Protein AF-A0A6A4ZD54-F1 (afdb_monomer)

Radius of gyration: 16.44 Å; Cα contacts (8 Å, |Δi|>4): 125; chains: 1; bounding box: 38×32×48 Å

Foldseek 3Di:
DFAFADDDDDVVVVVLAPADPPGHHDDDPDDDDALVNVVCCCVVPVVVPDDPPDADEAAPDPSCPDPSNCVSDVVRHHYDHDPQLVVQLVVVVVVDDDQAPDPVGRPDNDPNSVVRVSNVSSVVSVVVCDPVNVVVVVPD

Structure (mmCIF, N/CA/C/O backbone):
data_AF-A0A6A4ZD54-F1
#
_entry.id   AF-A0A6A4ZD54-F1
#
loop_
_atom_site.group_PDB
_atom_site.id
_atom_site.type_symbol
_atom_site.label_atom_id
_atom_site.label_alt_id
_atom_site.label_comp_id
_atom_site.label_asym_id
_atom_site.label_entity_id
_atom_site.label_seq_id
_atom_site.pdbx_PDB_ins_code
_atom_site.Cartn_x
_atom_site.Cartn_y
_atom_site.Cartn_z
_atom_site.occupancy
_atom_site.B_iso_or_equiv
_atom_site.auth_seq_id
_atom_site.auth_comp_id
_atom_site.auth_asym_id
_atom_site.auth_atom_id
_atom_site.pdbx_PDB_model_num
ATOM 1 N N . MET A 1 1 ? 8.271 -0.211 1.910 1.00 31.30 1 MET A N 1
ATOM 2 C CA . MET A 1 1 ? 7.061 -1.057 1.843 1.00 31.30 1 MET A CA 1
ATOM 3 C C . MET A 1 1 ? 5.925 -0.079 1.634 1.00 31.30 1 MET A C 1
ATOM 5 O O . MET A 1 1 ? 5.915 0.929 2.324 1.00 31.30 1 MET A O 1
ATOM 9 N N . MET A 1 2 ? 5.174 -0.235 0.547 1.00 34.56 2 MET A N 1
ATOM 10 C CA . MET A 1 2 ? 4.341 0.825 -0.019 1.00 34.56 2 MET A CA 1
ATOM 11 C C . MET A 1 2 ? 2.8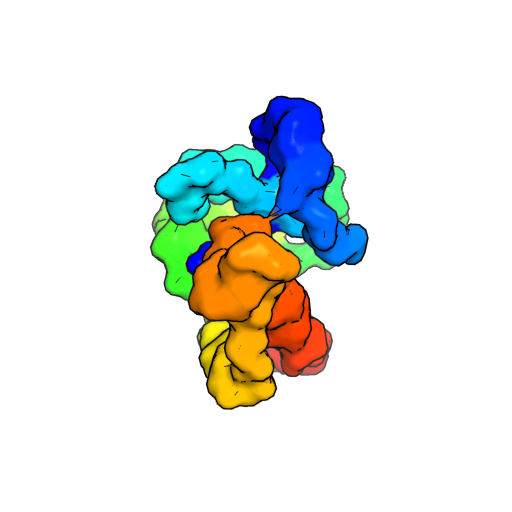70 0.451 0.158 1.00 34.56 2 MET A C 1
ATOM 13 O O . MET A 1 2 ? 2.451 -0.609 -0.298 1.00 34.56 2 MET A O 1
ATOM 17 N N . THR A 1 3 ? 2.119 1.305 0.832 1.00 33.75 3 THR A N 1
ATOM 18 C CA . THR A 1 3 ? 0.657 1.266 0.986 1.00 33.75 3 THR A CA 1
ATOM 19 C C . THR A 1 3 ? 0.096 2.528 0.331 1.00 33.75 3 THR A C 1
ATOM 21 O O . THR A 1 3 ? 0.814 3.505 0.122 1.00 33.75 3 THR A O 1
ATOM 24 N N . TRP A 1 4 ? -1.144 2.493 -0.148 1.00 48.12 4 TRP A N 1
ATOM 25 C CA . TRP A 1 4 ? -1.453 3.129 -1.430 1.00 48.12 4 TRP A CA 1
ATOM 26 C C . TRP A 1 4 ? -2.820 3.888 -1.595 1.00 48.12 4 TRP A C 1
ATOM 28 O O . TRP A 1 4 ? -3.839 3.221 -1.674 1.00 48.12 4 TRP A O 1
ATOM 38 N N . ILE A 1 5 ? -2.862 5.243 -1.719 1.00 35.62 5 ILE A N 1
ATOM 39 C CA . ILE A 1 5 ? -4.019 6.069 -2.175 1.00 35.62 5 ILE A CA 1
ATOM 40 C C . ILE A 1 5 ? -3.630 7.327 -2.953 1.00 35.62 5 ILE A C 1
ATOM 42 O O . ILE A 1 5 ? -2.582 7.938 -2.772 1.00 35.62 5 ILE A O 1
ATOM 46 N N . LYS A 1 6 ? -4.564 7.711 -3.815 1.00 34.91 6 LYS A N 1
ATOM 47 C CA . LYS A 1 6 ? -4.494 8.749 -4.830 1.00 34.91 6 LYS A CA 1
ATOM 48 C C . LYS A 1 6 ? -4.608 10.139 -4.214 1.00 34.91 6 LYS A C 1
ATOM 50 O O . LYS A 1 6 ? -5.627 10.406 -3.610 1.00 34.91 6 LYS A O 1
ATOM 55 N N . LEU A 1 7 ? -3.659 11.037 -4.479 1.00 30.11 7 LEU A N 1
ATOM 56 C CA . LEU A 1 7 ? -3.947 12.462 -4.692 1.00 30.11 7 LEU A CA 1
ATOM 57 C C . LEU A 1 7 ? -2.783 13.150 -5.418 1.00 30.11 7 LEU A C 1
ATOM 59 O O . LEU A 1 7 ? -1.619 12.961 -5.077 1.00 30.11 7 LEU A O 1
ATOM 63 N N . ASN A 1 8 ? -3.139 13.933 -6.441 1.00 34.09 8 ASN A N 1
ATOM 64 C CA . ASN A 1 8 ? -2.266 14.736 -7.304 1.00 34.09 8 ASN A CA 1
ATOM 65 C C . ASN A 1 8 ? -1.081 14.005 -7.958 1.00 34.09 8 ASN A C 1
ATOM 67 O O . ASN A 1 8 ? 0.076 14.206 -7.593 1.00 34.09 8 ASN A O 1
ATOM 71 N N . GLN A 1 9 ? -1.354 13.264 -9.035 1.00 40.78 9 GLN A N 1
ATOM 72 C CA . GLN A 1 9 ? -0.325 12.983 -10.037 1.00 40.78 9 GLN A CA 1
ATOM 73 C C . GLN A 1 9 ? -0.596 13.784 -11.307 1.00 40.78 9 GLN A C 1
ATOM 75 O O . GLN A 1 9 ? -1.717 13.819 -11.802 1.00 40.78 9 GLN A O 1
ATOM 80 N N . ARG A 1 10 ? 0.453 14.447 -11.802 1.00 43.97 10 ARG A N 1
ATOM 81 C CA . ARG A 1 10 ? 0.488 15.073 -13.127 1.00 43.97 10 ARG A CA 1
ATOM 82 C C . ARG A 1 10 ? 0.284 13.978 -14.182 1.00 43.97 10 ARG A C 1
ATOM 84 O O . ARG A 1 10 ? 0.855 12.898 -14.034 1.00 43.97 10 ARG A O 1
ATOM 91 N N . ASP A 1 11 ? -0.462 14.268 -15.245 1.00 45.03 11 ASP A N 1
ATOM 92 C CA . ASP A 1 11 ? -0.925 13.284 -16.243 1.00 45.03 11 ASP A CA 1
ATOM 93 C C . ASP A 1 11 ? 0.180 12.394 -16.851 1.00 45.03 11 ASP A C 1
ATOM 95 O O . ASP A 1 11 ? -0.068 11.255 -17.239 1.00 45.03 11 ASP A O 1
ATOM 99 N N . TRP A 1 12 ? 1.434 12.854 -16.872 1.00 46.16 12 TRP A N 1
ATOM 100 C CA . TRP A 1 12 ? 2.569 12.077 -17.381 1.00 46.16 12 TRP A CA 1
ATOM 101 C C . TRP A 1 12 ? 2.971 10.877 -16.501 1.00 46.16 12 TRP A C 1
ATOM 103 O O . TRP A 1 12 ? 3.551 9.927 -17.019 1.00 46.16 12 TRP A O 1
ATOM 113 N N . LEU A 1 13 ? 2.652 10.872 -15.200 1.00 44.47 13 LEU A N 1
ATOM 114 C CA . LEU A 1 13 ? 2.904 9.724 -14.310 1.00 44.47 13 LEU A CA 1
ATOM 115 C C . LEU A 1 13 ? 1.871 8.604 -14.503 1.00 44.47 13 LEU A C 1
ATOM 117 O O . LEU A 1 13 ? 2.214 7.430 -14.358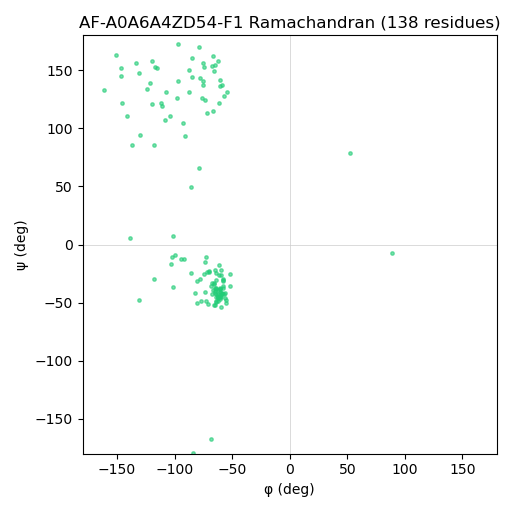 1.00 44.47 13 LEU A O 1
ATOM 121 N N . LEU A 1 14 ? 0.640 8.955 -14.896 1.00 46.19 14 LEU A N 1
ATOM 122 C CA . LEU A 1 14 ? -0.418 7.999 -15.244 1.00 46.19 14 LEU A CA 1
ATOM 123 C C . LEU A 1 14 ? -0.086 7.228 -16.529 1.00 46.19 14 LEU A C 1
ATOM 125 O O . LEU A 1 14 ? -0.378 6.040 -16.618 1.00 46.19 14 LEU A O 1
ATOM 129 N N . ASN A 1 15 ? 0.601 7.869 -17.481 1.00 46.91 15 ASN A N 1
ATOM 130 C CA . ASN A 1 15 ? 1.096 7.207 -18.693 1.00 46.91 15 ASN A CA 1
ATOM 131 C C . ASN A 1 15 ? 2.304 6.285 -18.440 1.00 46.91 15 ASN A C 1
ATOM 133 O O . ASN A 1 15 ? 2.629 5.472 -19.300 1.00 46.91 15 ASN A O 1
ATOM 137 N N . TYR A 1 16 ? 2.971 6.394 -17.283 1.00 46.47 16 TYR A N 1
ATOM 138 C CA . TYR A 1 16 ? 4.208 5.659 -16.990 1.00 46.47 16 TYR A CA 1
ATOM 139 C C . TYR A 1 16 ? 4.015 4.457 -16.052 1.00 46.47 16 TYR A C 1
ATOM 141 O O . TYR A 1 16 ? 4.907 3.619 -15.963 1.00 46.47 16 TYR A O 1
ATOM 149 N N . LEU A 1 17 ? 2.897 4.359 -15.324 1.00 54.22 17 LEU A N 1
ATOM 150 C CA . LEU A 1 17 ? 2.666 3.323 -14.309 1.00 54.22 17 LEU A CA 1
ATOM 151 C C . LEU A 1 17 ? 1.303 2.639 -14.515 1.00 54.22 17 LEU A C 1
ATOM 153 O O . LEU A 1 17 ? 0.279 3.082 -14.002 1.00 54.22 17 LEU A O 1
ATOM 157 N N . THR A 1 18 ? 1.296 1.516 -15.233 1.00 64.25 18 THR A N 1
ATOM 158 C CA . THR A 1 18 ? 0.124 0.645 -15.439 1.00 64.25 18 THR A CA 1
ATOM 159 C C . THR A 1 18 ? -0.131 -0.252 -14.226 1.00 64.25 18 THR A C 1
ATOM 161 O O . THR A 1 18 ? 0.061 -1.467 -14.270 1.00 64.25 18 THR A O 1
ATOM 164 N N . PHE A 1 19 ?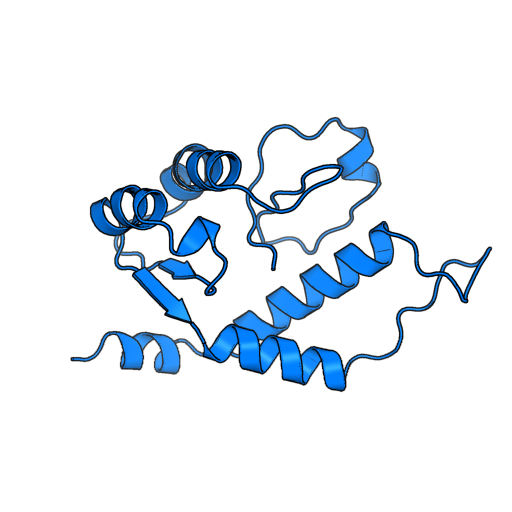 -0.497 0.337 -13.087 1.00 66.00 19 PHE A N 1
ATOM 165 C CA . PHE A 1 19 ? -0.787 -0.453 -11.889 1.00 66.00 19 PHE A CA 1
ATOM 166 C C . PHE A 1 19 ? -2.034 -1.339 -12.062 1.00 66.00 19 PHE A C 1
ATOM 168 O O . PHE A 1 19 ? -2.968 -0.941 -12.765 1.00 66.00 19 PHE A O 1
ATOM 175 N N . PRO A 1 20 ? -2.089 -2.515 -11.401 1.00 67.12 20 PRO A N 1
ATOM 176 C CA . PRO A 1 20 ? -3.286 -3.349 -11.399 1.00 67.12 20 PRO A CA 1
ATOM 177 C C . PRO A 1 20 ? -4.525 -2.568 -10.920 1.00 67.12 20 PRO A C 1
ATOM 179 O O . PRO A 1 20 ? -4.449 -1.907 -9.877 1.00 67.12 20 PRO A O 1
ATOM 182 N N . PRO A 1 21 ? -5.659 -2.629 -11.644 1.00 68.31 21 PRO A N 1
ATOM 183 C CA . PRO A 1 21 ? -6.898 -1.978 -11.226 1.00 68.31 21 PRO A CA 1
ATOM 184 C C . PRO A 1 21 ? -7.466 -2.627 -9.953 1.00 68.31 21 PRO A C 1
ATOM 186 O O . PRO A 1 21 ? -7.100 -3.743 -9.601 1.00 68.31 21 PRO A O 1
ATOM 189 N N . GLY A 1 22 ? -8.375 -1.932 -9.263 1.00 71.12 22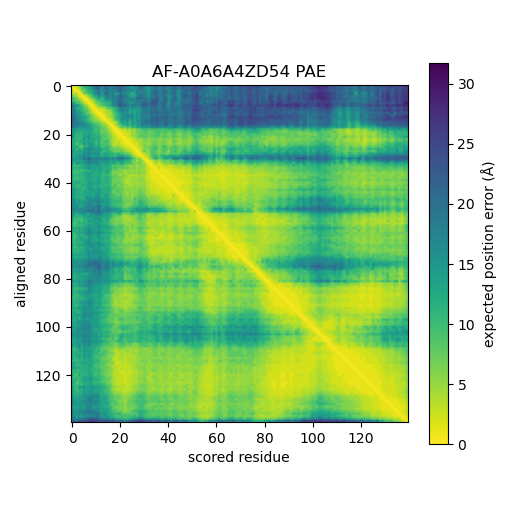 GLY A N 1
ATOM 190 C CA . GLY A 1 22 ? -9.023 -2.435 -8.039 1.00 71.12 22 GLY A CA 1
ATOM 191 C C . GLY A 1 22 ? -8.276 -2.126 -6.738 1.00 71.12 22 GLY A C 1
ATOM 192 O O . GLY A 1 22 ? -8.829 -2.312 -5.659 1.00 71.12 22 GLY A O 1
ATOM 193 N N . HIS A 1 23 ? -7.066 -1.574 -6.830 1.00 70.81 23 HIS A N 1
ATOM 194 C CA . HIS A 1 23 ? -6.323 -1.045 -5.691 1.00 70.81 23 HIS A CA 1
ATOM 195 C C . HIS A 1 23 ? -6.135 0.465 -5.845 1.00 70.81 23 HIS A C 1
ATOM 197 O O . HIS A 1 23 ? -6.087 1.006 -6.953 1.00 70.81 23 HIS A O 1
ATOM 203 N N . TYR A 1 24 ? -6.019 1.154 -4.720 1.00 68.56 24 TYR A N 1
ATOM 204 C CA . TYR A 1 24 ? -5.581 2.546 -4.688 1.00 68.56 24 TYR A CA 1
ATOM 205 C C . TYR A 1 24 ? -4.039 2.569 -4.679 1.00 68.56 24 TYR A C 1
ATOM 207 O O . TYR A 1 24 ? -3.476 1.511 -4.428 1.00 68.56 24 TYR A O 1
ATOM 215 N N . TYR A 1 25 ? -3.382 3.699 -5.039 1.00 65.25 25 TYR A N 1
ATOM 216 C CA . TYR A 1 25 ? -1.912 3.917 -5.214 1.00 65.25 25 TYR A CA 1
ATOM 217 C C . TYR A 1 25 ? -1.479 5.336 -4.790 1.00 65.25 25 TYR A C 1
ATOM 219 O O . TYR A 1 25 ? -1.967 6.313 -5.347 1.00 65.25 25 TYR A O 1
ATOM 227 N N . ALA A 1 26 ? -0.550 5.438 -3.826 1.00 60.75 26 ALA A N 1
ATOM 228 C CA . ALA A 1 26 ? 0.224 6.630 -3.435 1.00 60.75 26 ALA A CA 1
ATOM 229 C C . ALA A 1 26 ? 1.696 6.488 -3.874 1.00 60.75 26 ALA A C 1
ATOM 231 O O . ALA A 1 26 ? 2.447 5.725 -3.268 1.00 60.75 26 ALA A O 1
ATOM 232 N N . VAL A 1 27 ? 2.139 7.222 -4.899 1.00 57.09 27 VAL A N 1
ATOM 233 C CA . VAL A 1 27 ? 3.541 7.191 -5.365 1.00 57.09 27 VAL A CA 1
ATOM 234 C C . VAL A 1 27 ? 4.149 8.586 -5.249 1.00 57.09 27 VAL A C 1
ATOM 236 O O . VAL A 1 27 ? 3.676 9.522 -5.895 1.00 57.09 27 VAL A O 1
ATOM 239 N N . GLN A 1 28 ? 5.227 8.720 -4.474 1.00 58.19 28 GLN A N 1
ATOM 240 C CA . GLN A 1 28 ? 6.092 9.898 -4.540 1.00 58.19 28 GLN A CA 1
ATOM 241 C C . GLN A 1 28 ? 7.177 9.715 -5.610 1.00 58.19 28 GLN A C 1
ATOM 243 O O . GLN A 1 28 ? 7.646 8.606 -5.864 1.00 58.19 28 GLN A O 1
ATOM 248 N N . GLU A 1 29 ? 7.613 10.823 -6.209 1.00 53.28 29 GLU A N 1
ATOM 249 C CA . GLU A 1 29 ? 8.583 10.828 -7.310 1.00 53.28 29 GLU A CA 1
ATOM 250 C C . GLU A 1 29 ? 9.979 10.332 -6.886 1.00 53.28 29 GLU A C 1
ATOM 252 O O . GLU A 1 29 ? 10.671 9.688 -7.677 1.00 53.28 29 GLU A O 1
ATOM 257 N N . LYS A 1 30 ? 10.396 10.601 -5.637 1.00 48.69 30 LYS A N 1
ATOM 258 C CA . LYS A 1 30 ? 11.772 10.340 -5.166 1.00 48.69 30 LYS A CA 1
ATOM 259 C C . LYS A 1 30 ? 11.900 9.755 -3.755 1.00 48.69 30 LYS A C 1
ATOM 261 O O . LYS A 1 30 ? 13.023 9.594 -3.286 1.00 48.69 30 LYS A O 1
ATOM 266 N N . THR A 1 31 ? 10.810 9.405 -3.075 1.00 53.56 31 THR A N 1
ATOM 267 C CA . THR A 1 31 ? 10.879 9.127 -1.630 1.00 53.56 31 THR A CA 1
ATOM 268 C C . THR A 1 31 ? 9.839 8.130 -1.127 1.00 53.56 31 THR A C 1
ATOM 270 O O . THR A 1 31 ? 8.876 7.783 -1.807 1.00 53.56 31 THR A O 1
ATOM 273 N N . TRP A 1 32 ? 10.114 7.618 0.070 1.00 59.41 32 TRP A N 1
ATOM 274 C CA . TRP A 1 32 ? 9.327 6.657 0.833 1.00 59.41 32 TRP A CA 1
ATOM 275 C C . TRP A 1 32 ? 8.115 7.386 1.441 1.00 59.41 32 TRP A C 1
ATOM 277 O O . TRP A 1 32 ? 8.164 8.603 1.610 1.00 59.41 32 TRP A O 1
ATOM 287 N N . MET A 1 33 ? 7.029 6.677 1.765 1.00 69.19 33 MET A N 1
ATOM 288 C CA . MET A 1 33 ? 5.879 7.304 2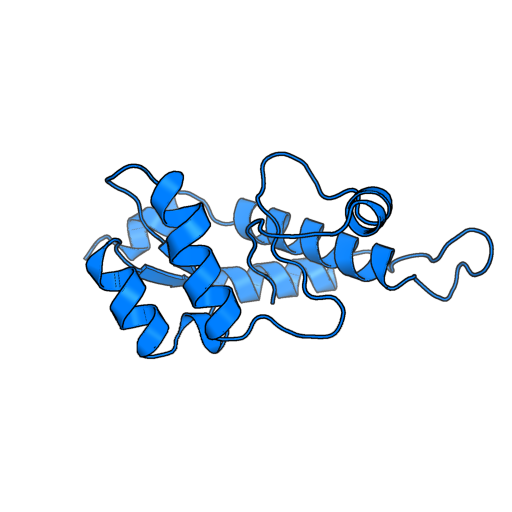.427 1.00 69.19 33 MET A CA 1
ATOM 289 C C . MET A 1 33 ? 6.307 7.862 3.791 1.00 69.19 33 MET A C 1
ATOM 291 O O . MET A 1 33 ? 6.785 7.123 4.644 1.00 69.19 33 MET A O 1
ATOM 295 N N . ASP A 1 34 ? 6.137 9.161 4.002 1.00 75.69 34 ASP A N 1
ATOM 296 C CA . ASP A 1 34 ? 6.362 9.788 5.301 1.00 75.69 34 ASP A CA 1
ATOM 297 C C . ASP A 1 34 ? 5.037 9.943 6.066 1.00 75.69 34 ASP A C 1
ATOM 299 O O . ASP A 1 34 ? 3.946 9.694 5.541 1.00 75.69 34 ASP A O 1
ATOM 303 N N . GLY A 1 35 ? 5.119 10.359 7.333 1.00 78.94 35 GLY A N 1
ATOM 304 C CA . GLY A 1 35 ? 3.933 10.565 8.171 1.00 78.94 35 GLY A CA 1
ATOM 305 C C . GLY A 1 35 ? 2.952 11.602 7.607 1.00 78.94 35 GLY A C 1
ATOM 306 O O . GLY A 1 35 ? 1.748 11.512 7.860 1.00 78.94 35 GLY A O 1
ATOM 307 N N . ARG A 1 36 ? 3.430 12.559 6.799 1.00 81.75 36 ARG A N 1
ATOM 308 C CA . ARG A 1 36 ? 2.586 13.577 6.163 1.00 81.75 36 ARG A CA 1
ATOM 309 C C . ARG A 1 36 ? 1.726 12.957 5.067 1.00 81.75 36 ARG A C 1
ATOM 311 O O . ARG A 1 36 ? 0.510 13.144 5.085 1.00 81.75 36 ARG A O 1
ATOM 318 N N . VAL A 1 37 ? 2.334 12.211 4.145 1.00 78.56 37 VAL A N 1
ATOM 319 C CA . VAL A 1 37 ? 1.597 11.521 3.078 1.00 78.56 37 VAL A CA 1
ATOM 320 C C . VAL A 1 37 ? 0.668 10.462 3.657 1.00 78.56 37 VAL A C 1
ATOM 322 O O . VAL A 1 37 ? -0.470 10.354 3.210 1.00 78.56 37 VAL A O 1
ATOM 325 N N . TRP A 1 38 ? 1.092 9.755 4.705 1.00 82.94 38 TRP A N 1
ATOM 326 C CA . TRP A 1 38 ? 0.222 8.822 5.419 1.00 82.94 38 TRP A CA 1
ATOM 327 C C . TRP A 1 38 ? -0.994 9.508 6.066 1.00 82.94 38 TRP A C 1
ATOM 329 O O . TRP A 1 38 ? -2.124 9.040 5.955 1.00 82.94 38 TRP A O 1
ATOM 339 N N . THR A 1 39 ? -0.809 10.669 6.691 1.00 82.00 39 THR A N 1
ATOM 340 C CA . THR A 1 39 ? -1.929 11.419 7.282 1.00 82.00 39 THR A CA 1
ATOM 341 C C . THR A 1 39 ? -2.921 11.892 6.221 1.00 82.00 39 THR A C 1
ATOM 343 O O . THR A 1 39 ? -4.134 11.805 6.424 1.00 82.00 39 THR A O 1
ATOM 346 N N . GLN A 1 40 ? -2.411 12.389 5.093 1.00 80.56 40 GLN A N 1
ATOM 347 C CA . GLN A 1 40 ? -3.233 12.839 3.974 1.00 80.56 40 GLN A CA 1
ATOM 348 C C . GLN A 1 40 ? -4.058 11.681 3.403 1.00 80.56 40 GLN A C 1
ATOM 350 O O . GLN A 1 40 ? -5.264 11.798 3.215 1.00 80.56 40 GLN A O 1
ATOM 355 N N . TYR A 1 41 ? -3.415 10.531 3.229 1.00 79.19 41 TYR A N 1
ATOM 356 C CA . TYR A 1 41 ? -4.029 9.299 2.763 1.00 79.19 41 TYR A CA 1
ATOM 357 C C . TYR A 1 41 ? -5.223 8.855 3.608 1.00 79.19 41 TYR A C 1
ATOM 359 O O . TYR A 1 41 ? -6.298 8.552 3.084 1.00 79.19 41 TYR A O 1
ATOM 367 N N . LEU A 1 42 ? -5.021 8.810 4.929 1.00 79.75 42 LEU A N 1
ATOM 368 C CA . LEU A 1 42 ? -6.042 8.370 5.874 1.00 79.75 42 LEU A CA 1
ATOM 369 C C . LEU A 1 42 ? -7.286 9.256 5.793 1.00 79.75 42 LEU A C 1
ATOM 371 O O . LEU A 1 42 ? -8.404 8.753 5.832 1.00 79.75 42 LEU A O 1
ATOM 375 N N . ARG A 1 43 ? -7.088 10.572 5.675 1.00 80.12 43 ARG A N 1
ATOM 376 C CA . ARG A 1 43 ? -8.176 11.555 5.691 1.00 80.12 43 ARG A CA 1
ATOM 377 C C . ARG A 1 43 ? -8.887 11.672 4.354 1.00 80.12 43 ARG A C 1
ATOM 379 O O . ARG A 1 43 ? -10.106 11.635 4.323 1.00 80.12 43 ARG A O 1
ATOM 386 N N . GLU A 1 44 ? -8.130 11.850 3.280 1.00 78.44 44 GLU A N 1
ATOM 387 C CA . GLU A 1 44 ? -8.677 12.316 2.003 1.00 78.44 44 GLU A CA 1
ATOM 388 C C . GLU A 1 44 ? -9.093 11.172 1.083 1.00 78.44 44 GLU A C 1
ATOM 390 O O . GLU A 1 44 ? -9.777 11.412 0.092 1.00 78.44 44 GLU A O 1
ATOM 395 N N . VAL A 1 45 ? -8.694 9.932 1.388 1.00 77.38 45 VAL A N 1
ATOM 396 C CA . VAL A 1 45 ? -9.100 8.788 0.568 1.00 77.38 45 VAL A CA 1
ATOM 397 C C . VAL A 1 45 ? -9.652 7.631 1.381 1.00 77.38 45 VAL A C 1
ATOM 399 O O . VAL A 1 45 ? -10.725 7.152 1.037 1.00 77.38 45 VAL A O 1
ATOM 402 N N . LEU A 1 46 ? -9.008 7.186 2.468 1.00 76.62 46 LEU A N 1
ATOM 403 C CA . LEU A 1 46 ? -9.636 6.123 3.268 1.00 76.62 46 LEU A CA 1
ATOM 404 C C . LEU A 1 46 ? -10.898 6.601 3.973 1.00 76.62 46 LEU A C 1
ATOM 406 O O . LEU A 1 46 ? -11.886 5.876 3.957 1.00 76.62 46 LEU A O 1
ATOM 410 N N . GLY A 1 47 ? -10.876 7.804 4.551 1.00 74.19 47 GLY A N 1
ATOM 411 C CA . GLY A 1 47 ? -12.031 8.369 5.249 1.00 74.19 47 GLY A CA 1
ATOM 412 C C . GLY A 1 47 ? -13.283 8.493 4.376 1.00 74.19 47 GLY A C 1
ATOM 413 O O . GLY A 1 47 ? -14.384 8.338 4.887 1.00 74.19 47 GLY A O 1
ATOM 414 N N . GLU A 1 48 ? -13.118 8.709 3.070 1.00 75.69 48 GLU A N 1
ATOM 415 C CA . GLU A 1 48 ? -14.231 8.846 2.120 1.00 75.69 48 GLU A CA 1
ATOM 416 C C . GLU A 1 48 ? -14.737 7.494 1.583 1.00 75.69 48 GLU A C 1
ATOM 418 O O . GLU A 1 48 ? -15.878 7.386 1.138 1.00 75.69 48 GLU A O 1
ATOM 423 N N . ILE A 1 49 ? -13.891 6.456 1.589 1.00 72.38 49 ILE A N 1
ATOM 424 C CA . ILE A 1 49 ? -14.187 5.163 0.945 1.00 72.38 49 ILE A CA 1
ATOM 425 C C . ILE A 1 49 ? -14.613 4.102 1.959 1.00 72.38 49 ILE A C 1
ATOM 427 O O . ILE A 1 49 ? -15.445 3.246 1.649 1.00 72.38 49 ILE A O 1
ATOM 431 N N . ILE A 1 50 ? -14.019 4.110 3.152 1.00 71.81 50 ILE A N 1
ATOM 432 C CA . ILE A 1 50 ? -14.276 3.089 4.161 1.00 71.81 50 ILE A CA 1
ATOM 433 C C . ILE A 1 50 ? -15.657 3.312 4.783 1.00 71.81 50 ILE A C 1
ATOM 435 O O . ILE A 1 50 ? -15.934 4.360 5.358 1.00 71.81 50 ILE A O 1
ATOM 439 N N . GLN A 1 51 ? -16.497 2.279 4.737 1.00 70.50 51 GLN A N 1
ATOM 440 C CA . GLN A 1 51 ? -17.770 2.235 5.454 1.00 70.50 51 GLN A CA 1
ATOM 441 C C . GLN A 1 51 ? -17.606 1.483 6.778 1.00 70.50 51 GLN A C 1
ATOM 443 O O . GLN A 1 51 ? -16.889 0.483 6.858 1.00 70.50 51 GLN A O 1
ATOM 448 N N . GLU A 1 52 ? -18.260 1.956 7.835 1.00 67.31 52 GLU A N 1
ATOM 449 C CA . GLU A 1 52 ? -18.267 1.255 9.119 1.00 67.31 52 GLU A CA 1
ATOM 450 C C . GLU A 1 52 ? -19.245 0.064 9.102 1.00 67.31 52 GLU A C 1
ATOM 452 O O . GLU A 1 52 ? -20.331 0.178 8.526 1.00 67.31 52 GLU A O 1
ATOM 457 N N . PRO A 1 53 ? -18.908 -1.066 9.759 1.00 72.56 53 PRO A N 1
ATOM 458 C CA . PRO A 1 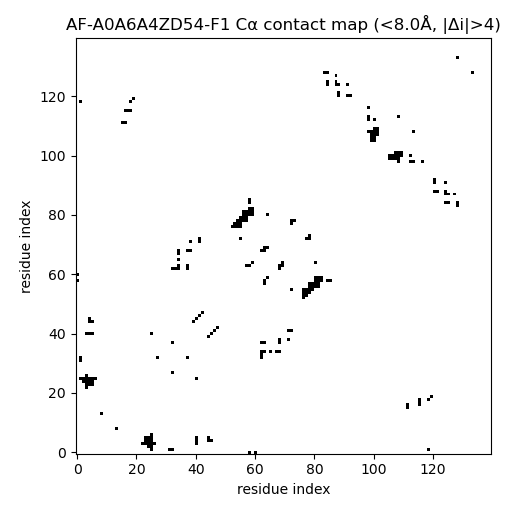53 ? -17.678 -1.330 10.511 1.00 72.56 53 PRO A CA 1
ATOM 459 C C . PRO A 1 53 ? -16.547 -1.878 9.620 1.00 72.56 53 PRO A C 1
ATOM 461 O O . PRO A 1 53 ? -16.731 -2.853 8.897 1.00 72.56 53 PRO A O 1
ATOM 464 N N . SER A 1 54 ? -15.349 -1.295 9.730 1.00 73.56 54 SER A N 1
ATOM 465 C CA . SER A 1 54 ? -14.146 -1.732 9.003 1.00 73.56 54 SER A CA 1
ATOM 466 C C . SER A 1 54 ? -12.929 -1.820 9.921 1.00 73.56 54 SER A C 1
ATOM 468 O O . SER A 1 54 ? -12.868 -1.148 10.949 1.00 73.56 54 SER A O 1
ATOM 470 N N . VAL A 1 55 ? -11.951 -2.641 9.535 1.00 74.88 55 VAL A N 1
ATOM 471 C CA . VAL A 1 55 ? -10.690 -2.868 10.259 1.00 74.88 55 VAL A CA 1
ATOM 472 C C . VAL A 1 55 ? -9.518 -2.508 9.356 1.00 74.88 55 VAL A C 1
ATOM 474 O O . VAL A 1 55 ? -9.515 -2.844 8.173 1.00 74.88 55 VAL A O 1
ATOM 477 N N . MET A 1 56 ? -8.504 -1.855 9.921 1.00 77.75 56 MET A N 1
ATOM 478 C CA . MET A 1 56 ? -7.269 -1.542 9.211 1.00 77.75 56 MET A CA 1
ATOM 479 C C . MET A 1 56 ? -6.180 -2.562 9.538 1.00 77.75 56 MET A C 1
ATOM 481 O O . MET A 1 56 ? -5.831 -2.773 10.699 1.00 77.75 56 MET A O 1
ATOM 485 N N . LEU A 1 57 ? -5.610 -3.161 8.494 1.00 77.81 57 LEU A N 1
ATOM 486 C CA . LEU A 1 57 ? -4.429 -4.014 8.588 1.00 77.81 57 LEU A CA 1
ATOM 487 C C . LEU A 1 57 ? -3.263 -3.297 7.932 1.00 77.81 57 LEU A C 1
ATOM 489 O O . LEU A 1 57 ? -3.306 -2.995 6.740 1.00 77.81 57 LEU A O 1
ATOM 493 N N . LEU A 1 58 ? -2.225 -3.025 8.714 1.00 79.12 58 LEU A N 1
ATOM 494 C CA . LEU A 1 58 ? -1.045 -2.309 8.242 1.00 79.12 58 LEU A CA 1
ATOM 495 C C . LEU A 1 58 ? 0.200 -3.172 8.394 1.00 79.12 58 LEU A C 1
ATOM 497 O O . LEU A 1 58 ? 0.257 -4.106 9.193 1.00 79.12 58 LEU A O 1
ATOM 501 N N . ASP A 1 59 ? 1.226 -2.861 7.613 1.00 76.56 59 ASP A N 1
ATOM 502 C CA . ASP A 1 59 ? 2.555 -3.390 7.877 1.00 76.56 59 ASP A CA 1
ATOM 503 C C . ASP A 1 59 ? 3.233 -2.609 9.026 1.00 76.56 59 ASP A C 1
ATOM 505 O O . ASP A 1 59 ? 2.771 -1.556 9.463 1.00 76.56 59 ASP A O 1
ATOM 509 N N . ASN A 1 60 ? 4.365 -3.114 9.522 1.00 75.19 60 ASN A N 1
ATOM 510 C CA . ASN A 1 60 ? 5.169 -2.412 10.532 1.00 75.19 60 ASN A CA 1
ATOM 511 C C . ASN A 1 60 ? 6.149 -1.418 9.885 1.00 75.19 60 ASN A C 1
ATOM 513 O O . ASN A 1 60 ? 7.364 -1.529 10.097 1.00 75.19 60 ASN A O 1
ATOM 517 N N . PHE A 1 61 ? 5.670 -0.567 8.985 1.00 76.31 61 PHE A N 1
ATOM 518 C CA . PHE A 1 61 ? 6.431 0.560 8.459 1.00 76.31 61 PHE A CA 1
ATOM 519 C C . PHE A 1 61 ? 6.296 1.761 9.399 1.00 76.31 61 PHE A C 1
ATOM 521 O O . PHE A 1 61 ? 5.257 1.946 10.027 1.00 76.31 61 PHE A O 1
ATOM 528 N N . GLU A 1 62 ? 7.364 2.548 9.538 1.00 78.00 62 GLU A N 1
ATOM 529 C CA . GLU A 1 62 ? 7.502 3.540 10.614 1.00 78.00 62 GLU A CA 1
ATOM 530 C C . GLU A 1 62 ? 6.349 4.549 10.644 1.00 78.00 62 GLU A C 1
ATOM 532 O O . GLU A 1 62 ? 5.801 4.823 11.708 1.00 78.00 62 GLU A O 1
ATOM 537 N N . CYS A 1 63 ? 5.900 5.028 9.480 1.00 78.62 63 CYS A N 1
ATOM 538 C CA . CYS A 1 63 ? 4.781 5.965 9.420 1.00 78.62 63 CYS A CA 1
ATOM 539 C C . CYS A 1 63 ? 3.423 5.337 9.779 1.00 78.62 63 CYS A C 1
ATOM 541 O O . CYS A 1 63 ? 2.534 6.067 10.201 1.00 78.62 63 CYS A O 1
ATOM 543 N N . HIS A 1 64 ? 3.251 4.015 9.659 1.00 76.88 64 HIS A N 1
ATOM 544 C CA . HIS A 1 64 ? 2.016 3.325 10.051 1.00 76.88 64 HIS A CA 1
ATOM 545 C C . HIS A 1 64 ? 1.939 3.079 11.553 1.00 76.88 64 HIS A C 1
ATOM 547 O O . HIS A 1 64 ? 0.844 3.067 12.114 1.00 76.88 64 HIS A O 1
ATOM 553 N N . VAL A 1 65 ? 3.093 2.881 12.193 1.00 79.06 65 VAL A N 1
ATOM 554 C CA . VAL A 1 65 ? 3.193 2.555 13.621 1.00 79.06 65 VAL A CA 1
ATOM 555 C C . VAL A 1 65 ? 3.583 3.750 14.486 1.00 79.06 65 VAL A C 1
ATOM 557 O O . VAL A 1 65 ? 3.827 3.578 15.677 1.00 79.06 65 VAL A O 1
ATOM 560 N N . SER A 1 66 ? 3.638 4.955 13.912 1.00 84.06 66 SER A N 1
ATOM 561 C CA . SER A 1 66 ? 3.879 6.174 14.679 1.00 84.06 66 SER A CA 1
ATOM 562 C C . SER A 1 66 ? 2.702 6.498 15.601 1.00 84.06 66 SER A C 1
ATOM 564 O O . SER A 1 66 ? 1.546 6.169 15.311 1.00 84.06 66 SER A O 1
ATOM 566 N N . ASP A 1 67 ? 2.979 7.199 16.699 1.00 83.12 67 ASP A N 1
ATOM 567 C CA . ASP A 1 67 ? 1.947 7.641 17.640 1.00 83.12 67 ASP A CA 1
ATOM 568 C C . ASP A 1 67 ? 0.883 8.506 16.951 1.00 83.12 67 ASP A C 1
ATOM 570 O O . ASP A 1 67 ? -0.302 8.428 17.279 1.00 83.12 67 ASP A O 1
ATOM 574 N N . GLU A 1 68 ? 1.279 9.323 15.975 1.00 82.56 68 GLU A N 1
ATOM 575 C CA . GLU A 1 68 ? 0.375 10.133 15.158 1.00 82.56 68 GLU A CA 1
ATOM 576 C C . GLU A 1 68 ? -0.580 9.256 14.345 1.00 82.56 68 GLU A C 1
ATOM 578 O O . GLU A 1 68 ? -1.788 9.500 14.349 1.00 82.56 68 GLU A O 1
ATOM 583 N N . SER A 1 69 ? -0.059 8.210 13.695 1.00 81.75 69 SER A N 1
ATOM 584 C CA . SER A 1 69 ? -0.869 7.245 12.950 1.00 81.75 69 SER A CA 1
ATOM 585 C C . SER A 1 69 ? -1.860 6.539 13.866 1.00 81.75 69 SER A C 1
ATOM 587 O O . SER A 1 69 ? -3.054 6.498 13.562 1.00 81.75 69 SER A O 1
ATOM 589 N N . TYR A 1 70 ? -1.408 6.059 15.028 1.00 80.19 70 TYR A N 1
ATOM 590 C CA . TYR A 1 70 ? -2.280 5.413 16.009 1.00 80.19 70 TYR A CA 1
ATOM 591 C C . TYR A 1 70 ? -3.383 6.346 16.510 1.00 80.19 70 TYR A C 1
ATOM 593 O O . TYR A 1 70 ? -4.531 5.921 16.634 1.00 80.19 70 TYR A O 1
ATOM 601 N N . LYS A 1 71 ? -3.077 7.623 16.767 1.00 81.69 71 LYS A N 1
ATOM 602 C CA . LYS A 1 71 ? -4.076 8.618 17.201 1.00 81.69 71 LYS A CA 1
ATOM 603 C C . LYS A 1 71 ? -5.160 8.845 16.148 1.00 81.69 71 LYS A C 1
ATOM 605 O O . LYS A 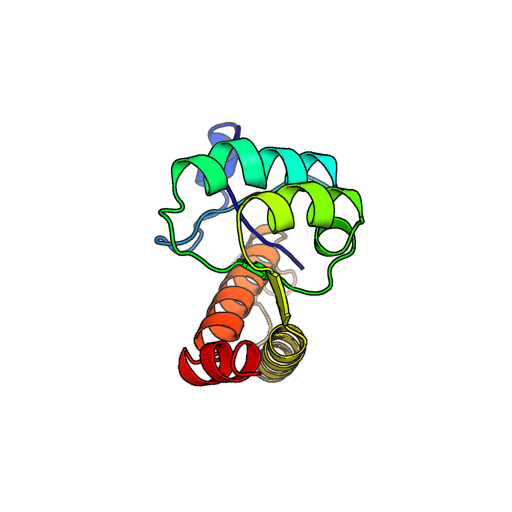1 71 ? -6.322 9.019 16.508 1.00 81.69 71 LYS A O 1
ATOM 610 N N . ILE A 1 72 ? -4.787 8.860 14.869 1.00 76.31 72 ILE A N 1
ATOM 611 C CA . ILE A 1 72 ? -5.726 9.087 13.763 1.00 76.31 72 ILE A CA 1
ATOM 612 C C . ILE A 1 72 ? -6.547 7.822 13.490 1.00 76.31 72 ILE A C 1
ATOM 614 O O . ILE A 1 72 ? -7.769 7.895 13.417 1.00 76.31 72 ILE A O 1
ATOM 618 N N . THR A 1 73 ? -5.890 6.668 13.376 1.00 73.56 73 THR A N 1
ATOM 619 C CA . THR A 1 73 ? -6.525 5.397 12.994 1.00 73.56 73 THR A CA 1
ATOM 620 C C . THR A 1 73 ? -7.392 4.825 14.107 1.00 73.56 73 THR A C 1
ATOM 622 O O . THR A 1 73 ? -8.555 4.540 13.859 1.00 73.56 73 THR A O 1
ATOM 625 N N . LYS A 1 74 ? -6.898 4.739 15.351 1.00 67.31 74 LYS A N 1
ATOM 626 C CA . LYS A 1 74 ? -7.634 4.134 16.478 1.00 67.31 74 LYS A CA 1
ATOM 627 C C . LYS A 1 74 ? -8.915 4.885 16.839 1.00 67.31 74 LYS A C 1
ATOM 629 O O . LYS A 1 74 ? -9.821 4.299 17.424 1.00 67.31 74 LYS A O 1
ATOM 634 N N . LYS A 1 75 ? -8.993 6.180 16.514 1.00 67.19 75 LYS A N 1
ATOM 635 C CA . LYS A 1 75 ? -10.217 6.969 16.698 1.00 67.19 75 LYS A CA 1
ATOM 636 C C . LYS A 1 75 ? -11.361 6.457 15.817 1.00 67.19 75 LYS A C 1
ATOM 638 O O . LYS A 1 75 ? -12.513 6.591 16.213 1.00 67.19 75 LYS A O 1
ATOM 643 N N . SER A 1 76 ? -11.036 5.901 14.655 1.00 68.12 76 SER A N 1
ATOM 644 C CA . SER A 1 76 ? -12.002 5.606 13.598 1.00 68.12 76 SER A CA 1
ATOM 645 C C . SER A 1 76 ? -12.101 4.114 13.269 1.00 68.12 76 SER A C 1
ATOM 647 O O . SER A 1 76 ? -13.180 3.653 12.924 1.00 68.12 76 SER A O 1
ATOM 649 N N . TRP A 1 77 ? -11.027 3.332 13.428 1.00 69.94 77 TRP A N 1
ATOM 650 C CA . TRP A 1 77 ? -10.996 1.908 13.083 1.00 69.94 77 TRP A CA 1
ATOM 651 C C . TRP A 1 77 ? -10.100 1.098 14.033 1.00 69.94 77 TRP A C 1
ATOM 653 O O . TRP A 1 77 ? -9.039 1.578 14.450 1.00 69.94 77 TRP A O 1
ATOM 663 N N . PRO A 1 78 ? -10.462 -0.158 14.355 1.00 69.62 78 PRO A N 1
ATOM 664 C CA . PRO A 1 78 ? -9.527 -1.105 14.949 1.00 69.62 78 PRO A CA 1
ATOM 665 C C . PRO A 1 78 ? -8.319 -1.321 14.024 1.00 69.62 78 PRO A C 1
ATOM 667 O O . PRO A 1 78 ? -8.480 -1.458 12.810 1.00 69.62 78 PRO A O 1
ATOM 670 N N . LEU A 1 79 ? -7.119 -1.358 14.608 1.00 71.50 79 LEU A N 1
ATOM 671 C CA . LEU A 1 79 ? -5.844 -1.470 13.897 1.00 71.50 79 LEU A CA 1
ATOM 672 C C . LEU A 1 79 ? -5.046 -2.678 14.407 1.00 71.50 79 LEU A C 1
ATOM 674 O O . LEU A 1 79 ? -4.888 -2.829 15.619 1.00 71.50 79 LEU A O 1
ATOM 678 N N . ASP A 1 80 ? -4.503 -3.478 13.484 1.00 73.12 80 ASP A N 1
ATOM 679 C CA . ASP A 1 80 ? -3.479 -4.494 13.766 1.00 73.12 80 ASP A CA 1
ATOM 680 C C . ASP A 1 80 ? -2.295 -4.382 12.786 1.00 73.12 80 ASP A C 1
ATOM 682 O O . ASP A 1 80 ? -2.447 -3.999 11.619 1.00 73.12 80 ASP A O 1
ATOM 686 N N . VAL A 1 81 ? -1.099 -4.716 13.274 1.00 73.00 81 VAL A N 1
ATOM 687 C CA . VAL A 1 81 ? 0.156 -4.670 12.519 1.00 73.00 81 VAL A CA 1
ATOM 688 C C . VAL A 1 81 ? 0.566 -6.086 12.121 1.00 73.00 81 VAL A C 1
ATOM 690 O O . VAL A 1 81 ? 0.998 -6.908 12.932 1.00 73.00 81 VAL A O 1
ATOM 693 N N . MET A 1 82 ? 0.485 -6.381 10.827 1.00 74.00 82 MET A N 1
ATOM 694 C CA . MET A 1 82 ? 0.557 -7.747 10.318 1.00 74.00 82 MET A CA 1
ATOM 695 C C . MET A 1 82 ? 1.985 -8.187 9.981 1.00 74.00 82 MET A C 1
ATOM 697 O O . MET A 1 82 ? 2.466 -8.060 8.854 1.00 74.00 82 MET A O 1
ATOM 701 N N . ALA A 1 83 ? 2.654 -8.835 10.939 1.00 77.19 83 ALA A N 1
ATOM 702 C CA . ALA A 1 83 ? 3.945 -9.500 10.709 1.00 77.19 83 ALA A CA 1
ATOM 703 C C . ALA A 1 83 ? 3.885 -10.574 9.598 1.00 77.19 83 ALA A C 1
ATOM 705 O O . ALA A 1 83 ? 4.867 -10.803 8.887 1.00 77.19 83 ALA A O 1
ATOM 706 N N . LEU A 1 84 ? 2.718 -11.204 9.416 1.00 78.19 84 LEU A N 1
ATOM 707 C CA . LEU A 1 84 ? 2.474 -12.204 8.375 1.00 78.19 84 LEU A CA 1
ATOM 708 C C . LEU A 1 84 ? 2.681 -11.638 6.963 1.00 78.19 84 LEU A C 1
ATOM 710 O O . LEU A 1 84 ? 3.265 -12.313 6.119 1.00 78.19 84 LEU A O 1
ATOM 714 N N . PHE A 1 85 ? 2.287 -10.385 6.731 1.00 81.06 85 PHE A N 1
ATOM 715 C CA . PHE A 1 85 ? 2.469 -9.726 5.442 1.00 81.06 85 PHE A CA 1
ATOM 716 C C . PHE A 1 85 ? 3.952 -9.632 5.057 1.00 81.06 85 PHE A C 1
ATOM 718 O O . PHE A 1 85 ? 4.334 -10.011 3.951 1.00 81.06 85 PHE A O 1
ATOM 725 N N . LYS A 1 86 ? 4.825 -9.233 5.996 1.00 80.69 86 LYS A N 1
ATOM 726 C CA . LYS A 1 86 ? 6.283 -9.191 5.765 1.00 80.69 86 LYS A CA 1
ATOM 727 C C . LYS A 1 86 ? 6.850 -10.573 5.430 1.00 80.69 86 LYS A C 1
ATOM 729 O O . LYS A 1 86 ? 7.729 -10.681 4.575 1.00 80.69 86 LYS A O 1
ATOM 734 N N . ARG A 1 87 ? 6.345 -11.625 6.085 1.00 86.31 87 ARG A N 1
ATOM 735 C CA . ARG A 1 87 ? 6.728 -13.016 5.804 1.00 86.31 87 ARG A CA 1
ATOM 736 C C . ARG A 1 87 ? 6.320 -13.429 4.390 1.00 86.31 87 ARG A C 1
ATOM 738 O O . ARG A 1 87 ? 7.157 -13.947 3.660 1.00 86.31 87 ARG A O 1
ATOM 745 N N . ASN A 1 88 ? 5.075 -13.161 3.998 1.00 88.00 88 ASN A N 1
ATOM 746 C CA . ASN A 1 88 ? 4.568 -13.486 2.663 1.00 88.00 88 ASN A CA 1
ATOM 747 C C . ASN A 1 88 ? 5.338 -12.721 1.579 1.00 88.00 88 ASN A C 1
ATOM 749 O O . ASN A 1 88 ? 5.803 -13.331 0.622 1.00 88.00 88 ASN A O 1
ATOM 753 N N . LEU A 1 89 ? 5.579 -11.421 1.777 1.00 85.81 89 LEU A N 1
ATOM 754 C CA . LEU A 1 89 ? 6.409 -10.607 0.885 1.00 85.81 89 LEU A CA 1
ATOM 755 C C . LEU A 1 89 ? 7.815 -11.182 0.699 1.00 85.81 89 LEU A C 1
ATOM 757 O O . LEU A 1 89 ? 8.298 -11.259 -0.428 1.00 85.81 89 LEU A O 1
ATOM 761 N N . ARG A 1 90 ? 8.474 -11.586 1.794 1.00 88.06 90 ARG A N 1
ATOM 762 C CA . ARG A 1 90 ? 9.802 -12.214 1.742 1.00 88.06 90 ARG A CA 1
ATOM 763 C C . ARG A 1 90 ? 9.757 -13.535 0.977 1.00 88.06 90 ARG A C 1
ATOM 765 O O . ARG A 1 90 ? 10.629 -13.769 0.153 1.00 88.06 90 ARG A O 1
ATOM 772 N N . ASN A 1 91 ? 8.764 -14.380 1.240 1.00 91.69 91 ASN A N 1
ATOM 773 C CA . ASN A 1 91 ? 8.636 -15.672 0.569 1.00 91.69 91 ASN A CA 1
ATOM 774 C C . ASN A 1 91 ? 8.400 -15.502 -0.933 1.00 91.69 91 ASN A C 1
ATOM 776 O O . ASN A 1 91 ? 9.071 -16.149 -1.727 1.00 91.69 91 ASN A O 1
ATOM 780 N N . LEU A 1 92 ? 7.505 -14.591 -1.321 1.00 91.00 92 LEU A N 1
ATOM 781 C CA . LEU A 1 92 ? 7.252 -14.287 -2.726 1.00 91.00 92 LEU A CA 1
ATOM 782 C C . LEU A 1 92 ? 8.484 -13.691 -3.407 1.00 91.00 92 LEU A C 1
ATOM 784 O O . LEU A 1 92 ? 8.769 -14.058 -4.534 1.00 91.00 92 LEU A O 1
ATOM 788 N N . TRP A 1 93 ? 9.249 -12.832 -2.724 1.00 88.75 93 TRP A N 1
ATOM 789 C CA . TRP A 1 93 ? 10.492 -12.278 -3.276 1.00 88.75 93 TRP A CA 1
ATOM 790 C C . TRP A 1 93 ? 11.516 -13.370 -3.600 1.00 88.75 93 TRP A C 1
ATOM 792 O O . TRP A 1 93 ? 12.229 -13.270 -4.588 1.00 88.75 93 TRP A O 1
ATOM 802 N N . LEU A 1 94 ? 11.597 -14.414 -2.770 1.00 88.19 94 LEU A N 1
ATOM 803 C CA . LEU A 1 94 ? 12.521 -15.532 -2.991 1.00 88.19 94 LEU A CA 1
ATOM 804 C C . LEU A 1 94 ? 12.113 -16.434 -4.163 1.00 88.19 94 LEU A C 1
ATOM 806 O O . LEU A 1 94 ? 12.966 -17.135 -4.697 1.00 88.19 94 LEU A O 1
ATOM 810 N N . LEU A 1 95 ? 10.828 -16.446 -4.518 1.00 88.31 95 LEU A N 1
ATOM 811 C CA . LEU A 1 95 ? 10.269 -17.280 -5.586 1.00 88.31 95 LEU A CA 1
ATOM 812 C C . LEU A 1 95 ? 10.072 -16.514 -6.897 1.00 88.31 95 LEU A C 1
ATOM 814 O O . LEU A 1 95 ? 9.725 -17.115 -7.909 1.00 88.31 95 LEU A O 1
ATOM 818 N N . GLU A 1 96 ? 10.234 -15.196 -6.873 1.00 87.19 96 GLU A N 1
ATOM 819 C CA . GLU A 1 96 ? 10.020 -14.349 -8.034 1.00 87.19 96 GLU A CA 1
ATOM 820 C C . GLU A 1 96 ? 11.184 -14.474 -9.017 1.00 87.19 96 GLU A C 1
ATOM 822 O O . GLU A 1 96 ? 12.358 -14.466 -8.639 1.00 87.19 96 GLU A O 1
ATOM 827 N N . GLU A 1 97 ? 10.846 -14.562 -10.299 1.00 87.75 97 GLU A N 1
ATOM 828 C CA . GLU A 1 97 ? 11.830 -14.509 -11.371 1.00 87.75 97 GLU A CA 1
ATOM 829 C C . GLU A 1 97 ? 12.518 -13.139 -11.416 1.00 87.75 97 GLU A C 1
ATOM 831 O O . GLU A 1 97 ? 11.967 -12.114 -11.000 1.00 87.75 97 GLU A O 1
ATOM 836 N N . GLN A 1 98 ? 13.746 -13.105 -11.940 1.00 86.94 98 GLN A N 1
ATOM 837 C CA . GLN A 1 98 ? 14.432 -11.834 -12.135 1.00 86.94 98 GLN A CA 1
ATOM 838 C C . GLN A 1 98 ? 13.643 -10.944 -13.093 1.00 86.94 98 GLN A C 1
ATOM 840 O O . GLN A 1 98 ? 13.170 -11.373 -14.142 1.00 86.94 98 GLN A O 1
ATOM 845 N N . ILE A 1 99 ? 13.537 -9.671 -12.724 1.00 87.31 99 ILE A N 1
ATOM 846 C CA . ILE A 1 99 ? 12.892 -8.667 -13.560 1.00 87.31 99 ILE A CA 1
ATOM 847 C C . ILE A 1 99 ? 13.816 -8.394 -14.749 1.00 87.31 99 ILE A C 1
ATOM 849 O O . ILE A 1 99 ? 14.899 -7.838 -14.566 1.00 87.31 99 ILE A O 1
ATOM 853 N N . VAL A 1 100 ? 13.375 -8.770 -15.945 1.00 87.56 100 VAL A N 1
ATOM 854 C CA . VAL A 1 100 ? 14.057 -8.439 -17.202 1.00 87.56 100 VAL A CA 1
ATOM 855 C C . VAL A 1 100 ? 13.804 -6.967 -17.536 1.00 87.56 100 VAL A C 1
ATOM 857 O O . VAL A 1 100 ? 12.714 -6.445 -17.275 1.00 87.56 100 VAL A O 1
ATOM 860 N N . GLY A 1 101 ? 14.830 -6.290 -18.054 1.00 86.44 101 GLY A N 1
ATOM 861 C CA . GLY A 1 101 ? 14.741 -4.921 -18.556 1.00 86.44 101 GLY A CA 1
ATOM 862 C C . GLY A 1 101 ? 13.906 -4.795 -19.826 1.00 86.44 101 GLY A C 1
ATOM 863 O O . GLY A 1 101 ? 13.105 -5.673 -20.143 1.00 86.44 101 GLY A O 1
ATOM 864 N N . ASP A 1 102 ? 13.992 -3.652 -20.491 1.00 86.12 102 ASP A N 1
ATOM 865 C CA . ASP A 1 102 ? 13.313 -3.446 -21.773 1.00 86.12 102 ASP A CA 1
ATOM 866 C C . ASP A 1 102 ? 14.152 -3.989 -22.941 1.00 86.12 102 ASP A C 1
ATOM 868 O O . ASP A 1 102 ? 15.217 -4.575 -22.742 1.00 86.12 102 ASP A O 1
ATOM 872 N N . ASP A 1 103 ? 13.644 -3.842 -24.166 1.00 86.88 103 ASP A N 1
ATOM 873 C CA . ASP A 1 103 ? 14.312 -4.345 -25.370 1.00 86.88 103 ASP A CA 1
ATOM 874 C C . ASP A 1 103 ? 15.654 -3.636 -25.643 1.00 86.88 103 ASP A C 1
ATOM 876 O O . ASP A 1 103 ? 16.505 -4.190 -26.342 1.00 86.88 103 ASP A O 1
ATOM 880 N N . GLU A 1 104 ? 15.856 -2.427 -25.101 1.00 88.56 104 GLU A N 1
ATOM 881 C CA . GLU A 1 104 ? 17.095 -1.658 -25.259 1.00 88.56 104 GLU A CA 1
ATOM 882 C C . GLU A 1 104 ? 18.176 -2.111 -24.268 1.00 88.56 104 GLU A C 1
ATOM 884 O O . GLU A 1 104 ? 19.337 -2.264 -24.655 1.00 88.56 104 GLU A O 1
ATOM 889 N N . ASP A 1 105 ? 17.805 -2.367 -23.009 1.00 90.00 105 ASP A N 1
ATOM 890 C CA . ASP A 1 105 ? 18.701 -2.919 -21.989 1.00 90.00 105 ASP A CA 1
ATOM 891 C C . ASP A 1 105 ? 18.015 -4.020 -21.153 1.00 90.00 105 ASP A C 1
ATOM 893 O O . ASP A 1 105 ? 17.540 -3.770 -20.036 1.00 90.00 105 ASP A O 1
ATOM 897 N N . PRO A 1 106 ? 18.030 -5.282 -21.634 1.00 89.06 106 PRO A N 1
ATOM 898 C CA . PRO A 1 106 ? 17.410 -6.412 -20.941 1.00 89.06 106 PRO A CA 1
ATOM 899 C C . PRO A 1 106 ? 18.006 -6.713 -19.559 1.00 89.06 106 PRO A C 1
ATOM 901 O O . PRO A 1 106 ? 17.381 -7.410 -18.756 1.00 89.06 106 PRO A O 1
ATOM 904 N N . PHE A 1 107 ? 19.206 -6.207 -19.261 1.00 88.44 107 PHE A N 1
ATOM 905 C CA . PHE A 1 107 ? 19.910 -6.464 -18.004 1.00 88.44 107 PHE A CA 1
ATOM 906 C C . PHE A 1 107 ? 19.662 -5.380 -16.949 1.00 88.44 107 PHE A C 1
ATOM 908 O O . PHE A 1 107 ? 19.952 -5.599 -15.768 1.00 88.44 107 PHE A O 1
ATOM 915 N N . SER A 1 108 ? 19.079 -4.243 -17.338 1.00 88.56 108 SER A N 1
ATOM 916 C CA . SER A 1 108 ? 18.809 -3.119 -16.443 1.00 88.56 108 SER A CA 1
ATOM 917 C C . SER A 1 108 ? 17.313 -2.834 -16.329 1.00 88.56 108 SER A C 1
ATOM 919 O O . SER A 1 108 ? 16.794 -1.925 -16.976 1.00 88.56 108 SER A O 1
ATOM 921 N N . PRO A 1 109 ? 16.595 -3.524 -15.424 1.00 87.06 109 PRO A N 1
ATOM 922 C CA . PRO A 1 109 ? 15.195 -3.221 -15.185 1.00 87.06 109 PRO A CA 1
ATOM 923 C C . PRO A 1 109 ? 14.991 -1.763 -14.776 1.00 87.06 109 PRO A C 1
ATOM 925 O O . PRO A 1 109 ? 15.606 -1.253 -13.821 1.00 87.06 109 PRO A O 1
ATOM 928 N N . THR A 1 110 ? 14.078 -1.109 -15.488 1.00 83.88 110 THR A N 1
ATOM 929 C CA . THR A 1 110 ? 13.721 0.291 -15.285 1.00 83.88 110 THR A CA 1
ATOM 930 C C . THR A 1 110 ? 13.130 0.499 -13.891 1.00 83.88 110 THR A C 1
ATOM 932 O O . THR A 1 110 ? 12.587 -0.410 -13.249 1.00 83.88 110 THR A O 1
ATOM 935 N N . ALA A 1 111 ? 13.179 1.739 -13.398 1.00 78.88 111 ALA A N 1
ATOM 936 C CA . ALA A 1 111 ? 12.528 2.084 -12.135 1.00 78.88 111 ALA A CA 1
ATOM 937 C C . ALA A 1 111 ? 11.018 1.773 -12.161 1.00 78.88 111 ALA A C 1
ATOM 939 O O . ALA A 1 111 ? 10.450 1.410 -11.133 1.00 78.88 111 ALA A O 1
ATOM 940 N N . CYS A 1 112 ? 10.374 1.880 -13.328 1.00 76.31 112 CYS A N 1
ATOM 941 C CA . CYS A 1 112 ? 8.974 1.507 -13.508 1.00 76.31 112 CYS A CA 1
ATOM 942 C C . CYS A 1 112 ? 8.753 -0.001 -13.315 1.00 76.31 112 CYS A C 1
ATOM 944 O O . CYS A 1 112 ? 7.952 -0.386 -12.463 1.00 76.31 112 CYS A O 1
ATOM 946 N N . GLN A 1 113 ? 9.515 -0.852 -14.011 1.00 81.62 113 GLN A N 1
ATOM 947 C CA . GLN A 1 113 ? 9.403 -2.313 -13.895 1.00 81.62 113 GLN A CA 1
ATOM 948 C C . GLN A 1 113 ? 9.642 -2.792 -12.456 1.00 81.62 113 GLN A C 1
ATOM 950 O O . GLN A 1 113 ? 8.868 -3.589 -11.925 1.00 81.62 113 GLN A O 1
ATOM 955 N N . LYS A 1 114 ? 10.649 -2.230 -11.773 1.00 82.81 114 LYS A N 1
ATOM 956 C CA . LYS A 1 114 ? 10.929 -2.521 -10.354 1.00 82.81 114 LYS A CA 1
ATOM 957 C C . LYS A 1 114 ? 9.756 -2.159 -9.441 1.00 82.81 114 LYS A C 1
ATOM 959 O O . LYS A 1 114 ? 9.388 -2.941 -8.563 1.00 82.81 114 LYS A O 1
ATOM 964 N N . ARG A 1 115 ? 9.148 -0.984 -9.642 1.00 77.62 115 ARG A N 1
ATOM 965 C CA . ARG A 1 115 ? 7.962 -0.556 -8.876 1.00 77.62 115 ARG A CA 1
ATOM 966 C C . ARG A 1 115 ? 6.757 -1.451 -9.161 1.00 77.62 115 ARG A C 1
ATOM 968 O O . ARG A 1 115 ? 6.046 -1.804 -8.225 1.00 77.62 115 ARG A O 1
ATOM 975 N N . MET A 1 116 ? 6.555 -1.851 -10.416 1.00 81.00 116 MET A N 1
ATOM 976 C CA . MET A 1 116 ? 5.465 -2.741 -10.818 1.00 81.00 116 MET A CA 1
ATOM 977 C C . MET A 1 116 ? 5.576 -4.117 -10.159 1.00 81.00 116 MET A C 1
ATOM 979 O O . MET A 1 116 ? 4.612 -4.598 -9.565 1.00 81.00 116 MET A O 1
ATOM 983 N N . ALA A 1 117 ? 6.760 -4.730 -10.215 1.00 84.44 117 ALA A N 1
ATOM 984 C CA . ALA A 1 117 ? 7.027 -6.010 -9.564 1.00 84.44 117 ALA A CA 1
ATOM 985 C C . ALA A 1 117 ? 6.792 -5.920 -8.049 1.00 84.44 117 ALA A C 1
ATOM 987 O O . ALA A 1 117 ? 6.134 -6.776 -7.459 1.00 84.44 117 ALA A O 1
ATOM 988 N N . MET A 1 118 ? 7.229 -4.823 -7.419 1.00 83.25 118 MET A N 1
ATOM 989 C CA . MET A 1 118 ? 6.948 -4.569 -6.007 1.00 83.25 118 MET A CA 1
ATOM 990 C C . MET A 1 118 ? 5.449 -4.481 -5.701 1.00 83.25 118 MET A C 1
ATOM 992 O O . MET A 1 118 ? 5.004 -5.084 -4.724 1.00 83.25 118 MET A O 1
ATOM 996 N N . ALA A 1 119 ? 4.678 -3.765 -6.522 1.00 78.31 119 ALA A N 1
ATOM 997 C CA . ALA A 1 119 ? 3.237 -3.623 -6.341 1.00 78.31 119 ALA A CA 1
ATOM 998 C C . ALA A 1 119 ? 2.512 -4.968 -6.481 1.00 78.31 119 ALA A C 1
ATOM 1000 O O . ALA A 1 119 ? 1.769 -5.355 -5.581 1.00 78.31 119 ALA A O 1
ATOM 1001 N N . LYS A 1 120 ? 2.791 -5.718 -7.555 1.00 83.44 120 LYS A N 1
ATOM 1002 C CA . LYS A 1 120 ? 2.211 -7.051 -7.787 1.00 83.44 120 LYS A CA 1
ATOM 1003 C C . LYS A 1 120 ? 2.512 -8.010 -6.638 1.00 83.44 120 LYS A C 1
ATOM 1005 O O . LYS A 1 120 ? 1.622 -8.7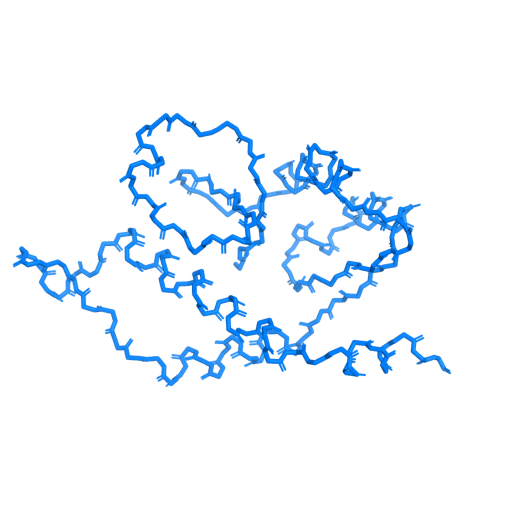11 -6.167 1.00 83.44 120 LYS A O 1
ATOM 1010 N N . ARG A 1 121 ? 3.746 -7.994 -6.131 1.00 87.56 121 ARG A N 1
ATOM 1011 C CA . ARG A 1 121 ? 4.153 -8.835 -5.000 1.00 87.56 121 ARG A CA 1
ATOM 1012 C C . ARG A 1 121 ? 3.450 -8.459 -3.702 1.00 87.56 121 ARG A C 1
ATOM 1014 O O . ARG A 1 121 ? 3.101 -9.342 -2.929 1.00 87.56 121 ARG A O 1
ATOM 1021 N N . ALA A 1 122 ? 3.254 -7.166 -3.450 1.00 83.25 122 ALA A N 1
ATOM 1022 C CA . ALA A 1 122 ? 2.512 -6.702 -2.283 1.00 83.25 122 ALA A CA 1
ATOM 1023 C C . ALA A 1 122 ? 1.041 -7.130 -2.340 1.00 83.25 122 ALA A C 1
ATOM 1025 O O . ALA A 1 122 ? 0.523 -7.597 -1.333 1.00 83.25 122 ALA A O 1
ATOM 1026 N N . ILE A 1 123 ? 0.401 -7.037 -3.508 1.00 82.62 123 ILE A N 1
ATOM 1027 C CA . ILE A 1 123 ? -0.972 -7.521 -3.716 1.00 82.62 123 ILE A CA 1
ATOM 1028 C C . ILE A 1 123 ? -1.045 -9.024 -3.436 1.00 82.62 123 ILE A C 1
ATOM 1030 O O . ILE A 1 123 ? -1.767 -9.440 -2.537 1.00 82.62 123 ILE A O 1
ATOM 1034 N N . ALA A 1 124 ? -0.190 -9.820 -4.084 1.00 86.62 124 ALA A N 1
ATOM 1035 C CA . ALA A 1 124 ? -0.149 -11.264 -3.862 1.00 86.62 124 ALA A CA 1
ATOM 1036 C C . ALA A 1 124 ? 0.128 -11.632 -2.390 1.00 86.62 124 ALA A C 1
ATOM 1038 O O . ALA A 1 124 ? -0.446 -12.579 -1.862 1.00 86.62 124 ALA A O 1
ATOM 1039 N N . ALA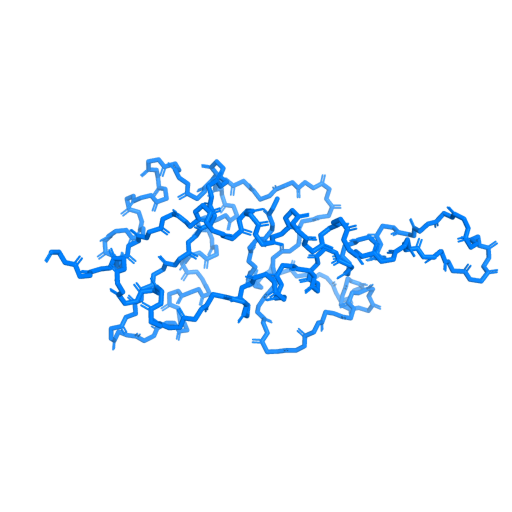 A 1 125 ? 0.982 -10.876 -1.690 1.00 87.12 125 ALA A N 1
ATOM 1040 C CA . ALA A 1 125 ? 1.254 -11.108 -0.273 1.00 87.12 125 ALA A CA 1
ATOM 1041 C C . ALA A 1 125 ? 0.033 -10.853 0.625 1.00 87.12 125 ALA A C 1
ATOM 1043 O O . ALA A 1 125 ? -0.108 -11.545 1.641 1.00 87.12 125 ALA A O 1
ATOM 1044 N N . TRP A 1 126 ? -0.810 -9.875 0.271 1.00 82.88 126 TRP A N 1
ATOM 1045 C CA . TRP A 1 126 ? -2.079 -9.600 0.946 1.00 82.88 126 TRP A CA 1
ATOM 1046 C C . TRP A 1 126 ? -3.143 -10.644 0.611 1.00 82.88 126 TRP A C 1
ATOM 1048 O O . TRP A 1 126 ? -3.794 -11.118 1.534 1.00 82.88 126 TRP A O 1
ATOM 1058 N N . ASP A 1 127 ? -3.243 -11.087 -0.644 1.00 85.69 127 ASP A N 1
ATOM 1059 C CA . ASP A 1 127 ? -4.191 -12.134 -1.065 1.00 85.69 127 ASP A CA 1
ATOM 1060 C C . ASP A 1 127 ? -3.936 -13.480 -0.360 1.00 85.69 127 ASP A C 1
ATOM 1062 O O . ASP A 1 127 ? -4.842 -14.288 -0.165 1.00 85.69 127 ASP A O 1
ATOM 1066 N N . MET A 1 128 ? -2.696 -13.727 0.076 1.00 85.81 128 MET A N 1
ATOM 1067 C CA . MET A 1 128 ? -2.337 -14.890 0.897 1.00 85.81 128 MET A CA 1
ATOM 1068 C C . MET A 1 128 ? -2.828 -14.802 2.356 1.00 85.81 128 MET A C 1
ATOM 1070 O O . MET A 1 128 ? -2.700 -15.778 3.102 1.00 85.81 128 MET A O 1
ATOM 1074 N N . VAL A 1 129 ? -3.319 -13.647 2.812 1.00 82.81 129 VAL A N 1
ATOM 1075 C CA . VAL A 1 129 ? -3.880 -13.466 4.157 1.00 82.81 129 VAL A CA 1
ATOM 1076 C C . VAL A 1 129 ? -5.385 -13.705 4.085 1.00 82.81 129 VAL A C 1
ATOM 1078 O O . VAL A 1 129 ? -6.128 -12.854 3.613 1.00 82.81 129 VAL A O 1
ATOM 1081 N N . SER A 1 130 ? -5.846 -14.859 4.570 1.00 82.38 130 SER A N 1
ATOM 1082 C CA . SER A 1 130 ? -7.277 -15.170 4.566 1.00 82.38 130 SER A CA 1
ATOM 1083 C C . SER A 1 130 ? -8.050 -14.399 5.636 1.00 82.38 130 SER A C 1
ATOM 1085 O O . SER A 1 130 ? -7.530 -14.112 6.719 1.00 82.38 130 SER A O 1
ATOM 1087 N N . ASP A 1 131 ? -9.336 -14.167 5.374 1.00 81.62 131 ASP A N 1
ATOM 1088 C CA . ASP A 1 131 ? -10.270 -13.557 6.325 1.00 81.62 131 ASP A CA 1
ATOM 1089 C C . ASP A 1 131 ? -10.276 -14.259 7.685 1.00 81.62 131 ASP A C 1
ATOM 1091 O O . ASP A 1 131 ? -10.383 -13.605 8.716 1.00 81.62 131 ASP A O 1
ATOM 1095 N N . ASP A 1 132 ? -10.119 -15.583 7.724 1.00 80.56 132 ASP A N 1
ATOM 1096 C CA . ASP A 1 132 ? -10.089 -16.331 8.984 1.00 80.56 132 ASP A CA 1
ATOM 1097 C C . ASP A 1 132 ? -8.841 -16.028 9.813 1.00 80.56 132 ASP A C 1
ATOM 1099 O O . ASP A 1 132 ? -8.911 -15.964 11.039 1.00 80.56 132 ASP A O 1
ATOM 1103 N N . VAL A 1 133 ? -7.691 -15.815 9.163 1.00 80.44 133 VAL A N 1
ATOM 1104 C CA . VAL A 1 133 ? -6.471 -15.375 9.855 1.00 80.44 133 VAL A CA 1
ATOM 1105 C C . VAL A 1 133 ? -6.676 -13.982 10.438 1.00 80.44 133 VAL A C 1
ATOM 1107 O O . VAL A 1 133 ? -6.205 -13.717 11.543 1.00 80.44 133 VAL A O 1
ATOM 1110 N N . ILE A 1 134 ? -7.394 -13.116 9.719 1.00 77.88 134 ILE A N 1
ATOM 1111 C CA . ILE A 1 134 ? -7.752 -11.779 10.191 1.00 77.88 134 ILE A CA 1
ATOM 1112 C C . ILE A 1 134 ? -8.703 -11.895 11.386 1.00 77.88 134 ILE A C 1
ATOM 1114 O O . ILE A 1 134 ? -8.396 -11.365 12.445 1.00 77.88 134 ILE A O 1
ATOM 1118 N N . ARG A 1 135 ? -9.805 -12.645 11.278 1.00 81.00 135 ARG A N 1
ATOM 1119 C CA . ARG A 1 135 ? -10.791 -12.821 12.362 1.00 81.00 135 ARG A CA 1
ATOM 1120 C C . ARG A 1 135 ? -10.149 -13.333 13.651 1.00 81.00 135 ARG A C 1
ATOM 1122 O O . ARG A 1 135 ? -10.313 -12.702 14.691 1.00 81.00 135 ARG A O 1
ATOM 1129 N N . ARG A 1 136 ? -9.317 -14.379 13.569 1.00 81.25 136 ARG A N 1
ATOM 1130 C CA . ARG A 1 136 ? -8.600 -14.943 14.730 1.00 81.25 136 ARG A CA 1
ATOM 1131 C C . ARG A 1 136 ? -7.666 -13.956 15.432 1.00 81.25 136 ARG A C 1
ATOM 1133 O O . ARG A 1 136 ? -7.321 -14.177 16.584 1.00 81.25 136 ARG A O 1
ATOM 1140 N N . ARG A 1 137 ? -7.213 -12.891 14.760 1.00 74.12 137 ARG A N 1
ATOM 1141 C CA . ARG A 1 137 ? -6.399 -11.838 15.396 1.00 74.12 137 ARG A CA 1
ATOM 1142 C C . ARG A 1 137 ? -7.221 -10.925 16.300 1.00 74.12 137 ARG A C 1
ATOM 1144 O O . ARG A 1 137 ? -6.660 -10.340 17.222 1.00 74.12 137 ARG A O 1
ATOM 1151 N N . PHE A 1 138 ? -8.521 -10.809 16.041 1.00 74.19 138 PHE A N 1
ATOM 1152 C CA . PHE A 1 138 ? -9.441 -9.971 16.811 1.00 74.19 138 PHE A CA 1
ATOM 1153 C C . PHE A 1 138 ? -10.310 -10.770 17.791 1.00 74.19 138 PHE A C 1
ATOM 1155 O O . PHE A 1 138 ? -10.953 -10.172 18.655 1.00 74.19 138 PHE A O 1
ATOM 1162 N N . GLU A 1 139 ? -10.307 -12.100 17.694 1.00 79.75 139 GLU A N 1
ATOM 1163 C CA . GLU A 1 139 ? -10.825 -13.000 18.726 1.00 79.75 139 GLU A CA 1
ATOM 1164 C C . GLU A 1 139 ? -9.925 -12.897 19.972 1.00 79.75 139 GLU A C 1
ATOM 1166 O O . GLU A 1 139 ? -8.729 -13.186 19.916 1.00 79.75 139 GLU A O 1
ATOM 1171 N N . LYS A 1 140 ? -10.491 -12.401 21.078 1.00 58.88 140 LYS A N 1
ATOM 1172 C CA . LYS A 1 140 ? -9.825 -12.292 22.385 1.00 58.88 140 LYS A CA 1
ATOM 1173 C C . LYS A 1 140 ? -9.996 -13.558 23.207 1.00 58.88 140 LYS A C 1
ATOM 1175 O O . LYS A 1 140 ? -11.122 -14.101 23.194 1.00 58.88 140 LYS A O 1
#

Solvent-accessible surface area (backbone atoms only — not comparable to full-atom values): 8702 Å² total; per-residue (Å²): 137,90,74,48,42,73,78,90,76,62,73,72,56,64,76,62,53,90,67,74,80,97,60,62,55,50,83,63,98,86,60,77,83,44,56,64,58,49,53,49,36,51,57,75,42,46,58,76,67,63,60,87,92,55,73,46,78,40,57,87,46,70,45,61,68,30,69,69,37,47,62,60,42,61,75,77,27,60,74,51,69,40,67,64,44,60,52,37,38,52,53,51,60,74,71,52,76,82,74,64,24,51,96,89,42,52,87,56,50,44,75,54,58,54,50,50,55,51,51,54,43,50,52,53,22,51,71,71,58,49,70,66,65,55,51,60,71,71,60,127

Nearest PDB structures (foldseek):
  3o4n-assembly1_A  TM=3.545E-01  e=5.168E-02  Rous sarcoma virus
  7ue1-assembly1_A  TM=4.963E-01  e=6.763E-01  Human immunodeficiency virus 1
  3vqp-assembly1_B  TM=4.805E-01  e=8.201E-01  Human immunodeficiency virus 1
  6eb2-assembly1_A-2  TM=3.625E-01  e=1.463E+00  Human immunodeficiency virus 1
  5oi8-assembly1_A  TM=3.656E-01  e=2.446E+00  Human immunodeficiency virus 1

pLDDT: mean 73.46, std 14.72, range [30.11, 91.69]

Sequence (140 aa):
MMTWIKLNQRDWLLNYLTFPPGHYYAVQEKTWMDGRVWTQYLREVLGEIIQEPSVMLLDNFECHVSDESYKITKKSWPLDVMALFKRNLRNLWLLEEQIVGDDEDPFSPTACQKRMAMAKRAIAAWDMVSDDVIRRRFEK

Mean predicted aligned error: 9.1 Å

Secondary structure (DSSP, 8-state):
----------HHHHTT--PPTTS-----SS-PPPHHHHHHHIIIIIHHHPPSS--EEE-S-TTTSSHHHHHHHTTTS-EEE-HHHHHHHHHHHHHSPP----SS-TTS--HHHHHHHHHHHHHHHHHTS-HHHHHHHH--

Organism: Aphanomyces astaci (NCBI:txid112090)